Protein AF-A0A6F9BR87-F1 (afdb_monomer)

Solvent-accessible surface area (backbone atoms only — not comparable to full-atom values): 3808 Å² total; per-residue (Å²): 114,71,68,62,48,34,50,55,40,40,55,54,53,52,52,39,46,75,72,69,48,86,71,80,93,65,56,37,60,49,52,64,76,56,40,65,69,55,43,51,51,50,54,50,53,51,47,68,73,71,52,75,70,90,82,76,59,92,75,82,118

pLDDT: mean 90.65, std 13.1, range [57.44, 98.56]

Radius of gyration: 14.78 Å; Cα contacts (8 Å, |Δi|>4): 33; chains: 1; bounding box: 31×31×37 Å

Sequence (61 aa):
MRFHRLQNVQIALDFLRRRQVKLVNIRNDDITDGNPKLTLGLIWTIILHFQPSSSEDPTRD

Secondary structure (DSSP, 8-state):
-HHHHHHHHHHHHHHHHHTT---TT--HHHHHTT-HHHHHHHHHHHHHHHS--TT--TT--

Mean predicted aligned error: 5.85 Å

Foldseek 3Di:
DLVVQLVVQVVVVVVCVVVVQDQPPAHSCCVSVCVPVSVVVVVVSVCVSPPPDPPPPPPPD

Nearest PDB structures (foldseek):
  4z6g-assembly1_A  TM=9.642E-01  e=1.026E-04  Homo sapiens
  3f7p-assembly2_B  TM=8.761E-01  e=5.033E-05  Homo sapiens
  4q57-assembly1_B  TM=8.703E-01  e=1.419E-04  Mus musculus
  4q59-assembly2_B  TM=8.706E-01  e=1.723E-04  Homo sapiens
  1dxx-assembly1_A  TM=9.885E-01  e=3.273E-02  Homo sapiens

Structure (mmCIF, N/CA/C/O backbone):
data_AF-A0A6F9BR87-F1
#
_entry.id   AF-A0A6F9BR87-F1
#
loop_
_atom_site.group_PDB
_atom_site.id
_atom_site.type_symbol
_atom_site.label_atom_id
_atom_site.label_alt_id
_atom_site.label_comp_id
_atom_site.label_asym_id
_atom_site.label_entity_id
_atom_site.label_seq_id
_atom_site.pdbx_PDB_ins_code
_atom_site.Cartn_x
_atom_site.Cartn_y
_atom_site.Cartn_z
_atom_site.occupancy
_atom_site.B_iso_or_equiv
_atom_site.auth_seq_id
_atom_site.auth_comp_id
_atom_site.auth_asym_id
_atom_site.auth_atom_id
_atom_site.pdbx_PDB_model_num
ATOM 1 N N . MET A 1 1 ? 19.398 -1.818 -8.088 1.00 82.38 1 MET A N 1
ATOM 2 C CA . MET A 1 1 ? 18.703 -3.073 -8.464 1.00 82.38 1 MET A CA 1
ATOM 3 C C . MET A 1 1 ? 17.272 -3.070 -7.923 1.00 82.38 1 MET A C 1
ATOM 5 O O . MET A 1 1 ? 17.081 -2.597 -6.808 1.00 82.38 1 MET A O 1
ATOM 9 N N . ARG A 1 2 ? 16.273 -3.575 -8.675 1.00 92.06 2 ARG A N 1
ATOM 10 C CA . ARG A 1 2 ? 14.841 -3.622 -8.267 1.00 92.06 2 ARG A CA 1
ATOM 11 C C . ARG A 1 2 ? 14.625 -4.341 -6.929 1.00 92.06 2 ARG A C 1
ATOM 13 O O . ARG A 1 2 ? 13.806 -3.903 -6.132 1.00 92.06 2 ARG A O 1
ATOM 20 N N . PHE A 1 3 ? 15.432 -5.364 -6.658 1.00 96.06 3 PHE A N 1
ATOM 21 C CA . PHE A 1 3 ? 15.440 -6.110 -5.398 1.00 96.06 3 PHE A CA 1
ATOM 22 C C . PHE A 1 3 ? 15.588 -5.217 -4.152 1.00 96.06 3 PHE A C 1
ATOM 24 O O . PHE A 1 3 ? 14.819 -5.359 -3.209 1.00 96.06 3 PHE A O 1
ATOM 31 N N . HIS A 1 4 ? 16.494 -4.229 -4.167 1.00 97.50 4 HIS A N 1
ATOM 32 C CA . HIS A 1 4 ? 16.663 -3.319 -3.023 1.00 97.50 4 HIS A CA 1
ATOM 33 C C . HIS A 1 4 ? 15.414 -2.464 -2.777 1.00 97.50 4 HIS A C 1
ATOM 35 O O . HIS A 1 4 ? 15.057 -2.213 -1.632 1.00 97.50 4 HIS A O 1
ATOM 41 N N . ARG A 1 5 ? 14.714 -2.046 -3.842 1.00 97.56 5 ARG A N 1
ATOM 42 C CA . ARG A 1 5 ? 13.466 -1.281 -3.702 1.00 97.56 5 ARG A CA 1
ATOM 43 C C . ARG A 1 5 ? 12.352 -2.138 -3.105 1.00 97.56 5 ARG A C 1
ATOM 45 O O . ARG A 1 5 ? 11.716 -1.696 -2.156 1.00 97.56 5 ARG A O 1
ATOM 52 N N . LEU A 1 6 ? 12.194 -3.374 -3.587 1.00 98.38 6 LEU A N 1
ATOM 53 C CA . LEU A 1 6 ? 11.237 -4.336 -3.028 1.00 98.38 6 LEU A CA 1
ATOM 54 C C . LEU A 1 6 ? 11.482 -4.580 -1.536 1.00 98.38 6 LEU A C 1
ATOM 56 O O . LEU A 1 6 ? 10.527 -4.608 -0.762 1.00 98.38 6 LEU A O 1
ATOM 60 N N . GLN A 1 7 ? 12.749 -4.720 -1.132 1.00 98.44 7 GLN A N 1
ATOM 61 C CA . GLN A 1 7 ? 13.118 -4.925 0.267 1.00 98.44 7 GLN A CA 1
ATOM 62 C C . GLN A 1 7 ? 12.824 -3.687 1.123 1.00 98.44 7 GLN A C 1
ATOM 64 O O . GLN A 1 7 ? 12.247 -3.812 2.200 1.00 98.44 7 GLN A O 1
ATOM 69 N N . ASN A 1 8 ? 13.153 -2.489 0.634 1.00 98.38 8 ASN A N 1
ATOM 70 C CA . ASN A 1 8 ? 12.860 -1.240 1.342 1.00 98.38 8 ASN A CA 1
ATOM 71 C C . ASN A 1 8 ? 11.352 -1.052 1.557 1.00 98.38 8 ASN A C 1
ATOM 73 O O . ASN A 1 8 ? 10.919 -0.708 2.656 1.00 98.38 8 ASN A O 1
ATOM 77 N N . VAL A 1 9 ? 10.546 -1.327 0.527 1.00 98.44 9 VAL A N 1
ATOM 78 C CA . VAL A 1 9 ? 9.085 -1.279 0.641 1.00 98.44 9 VAL A CA 1
ATOM 79 C C . VAL A 1 9 ? 8.586 -2.350 1.609 1.00 98.44 9 VAL A C 1
ATOM 81 O O . VAL A 1 9 ? 7.749 -2.053 2.456 1.00 98.44 9 VAL A O 1
ATOM 84 N N . GLN A 1 10 ? 9.117 -3.574 1.546 1.00 98.56 10 GLN A N 1
ATOM 85 C CA . GLN A 1 10 ? 8.728 -4.649 2.459 1.00 98.56 10 GLN A CA 1
ATOM 86 C C . GLN A 1 10 ? 8.954 -4.263 3.927 1.00 98.56 10 GLN A C 1
ATOM 88 O O . GLN A 1 10 ? 8.048 -4.431 4.740 1.00 98.56 10 GLN A O 1
ATOM 93 N N . ILE A 1 11 ? 10.104 -3.663 4.252 1.00 98.56 11 ILE A N 1
ATOM 94 C CA . ILE A 1 11 ? 10.410 -3.170 5.605 1.00 98.56 11 ILE A CA 1
ATOM 95 C C . ILE A 1 11 ? 9.357 -2.155 6.074 1.00 98.56 11 ILE A C 1
ATOM 97 O O . ILE A 1 11 ? 8.892 -2.229 7.215 1.00 98.56 11 ILE A O 1
ATOM 101 N N . ALA A 1 12 ? 8.946 -1.232 5.198 1.00 98.38 12 ALA A N 1
ATOM 102 C CA . ALA A 1 12 ? 7.902 -0.261 5.508 1.00 98.38 12 ALA A CA 1
ATOM 103 C C . ALA A 1 12 ? 6.540 -0.938 5.745 1.00 98.38 12 ALA A C 1
ATOM 105 O O . ALA A 1 12 ? 5.877 -0.653 6.743 1.00 98.38 12 ALA A O 1
ATOM 106 N N . LEU A 1 13 ? 6.138 -1.878 4.882 1.00 98.44 13 LEU A N 1
ATOM 107 C CA . LEU A 1 13 ? 4.878 -2.611 5.049 1.00 98.44 13 LEU A CA 1
ATOM 108 C C . LEU A 1 13 ? 4.872 -3.450 6.338 1.00 98.44 13 LEU A C 1
ATOM 110 O O . LEU A 1 13 ? 3.868 -3.474 7.046 1.00 98.44 13 LEU A O 1
ATOM 114 N N . ASP A 1 14 ? 5.988 -4.087 6.696 1.00 98.44 14 ASP A N 1
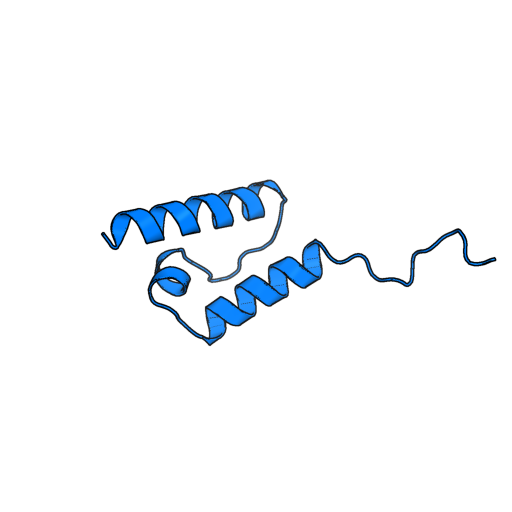ATOM 115 C CA . ASP A 1 14 ? 6.108 -4.867 7.935 1.00 98.44 14 ASP A CA 1
ATOM 116 C C . ASP A 1 14 ? 6.086 -3.995 9.189 1.00 98.44 14 ASP A C 1
ATOM 118 O O . ASP A 1 14 ? 5.538 -4.390 10.220 1.00 98.44 14 ASP A O 1
ATOM 122 N N . PHE A 1 15 ? 6.646 -2.788 9.126 1.00 98.31 15 PHE A N 1
ATOM 123 C CA . PHE A 1 15 ? 6.483 -1.805 10.194 1.00 98.31 15 PHE A CA 1
ATOM 124 C C . PHE A 1 15 ? 5.007 -1.437 10.404 1.00 98.31 15 PHE A C 1
ATOM 126 O O . PHE A 1 15 ? 4.529 -1.464 11.538 1.00 98.31 15 PHE A O 1
ATOM 133 N N . LEU A 1 16 ? 4.272 -1.159 9.325 1.00 98.00 16 LEU A N 1
ATOM 134 C CA . LEU A 1 16 ? 2.848 -0.820 9.396 1.00 98.00 16 LEU A CA 1
ATOM 135 C C . LEU A 1 16 ? 2.015 -1.987 9.952 1.00 98.00 16 LEU A C 1
ATOM 137 O O . LEU A 1 16 ? 1.198 -1.781 10.848 1.00 98.00 16 LEU A O 1
ATOM 141 N N . ARG A 1 17 ? 2.280 -3.2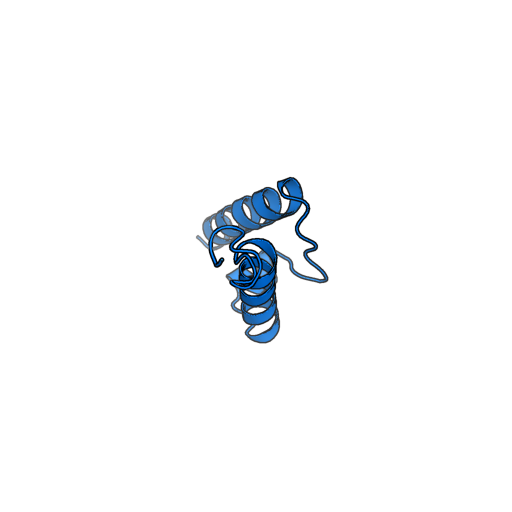29 9.522 1.00 97.31 17 ARG A N 1
ATOM 142 C CA . ARG A 1 17 ? 1.621 -4.426 10.084 1.00 97.31 17 ARG A CA 1
ATOM 143 C C . ARG A 1 17 ? 1.882 -4.582 11.581 1.00 97.31 17 ARG A C 1
ATOM 145 O O . ARG A 1 17 ? 0.952 -4.866 12.330 1.00 97.31 17 ARG A O 1
ATOM 152 N N . ARG A 1 18 ? 3.121 -4.351 12.037 1.00 98.06 18 ARG A N 1
ATOM 153 C CA . ARG A 1 18 ? 3.471 -4.380 13.472 1.00 98.06 18 ARG A CA 1
ATOM 154 C C . ARG A 1 18 ? 2.738 -3.310 14.284 1.00 98.06 18 ARG A C 1
ATOM 156 O O . ARG A 1 18 ? 2.455 -3.539 15.452 1.00 98.06 18 ARG A O 1
ATOM 163 N N . ARG A 1 19 ? 2.385 -2.181 13.664 1.00 96.44 19 ARG A N 1
ATOM 164 C CA . ARG A 1 19 ? 1.533 -1.127 14.246 1.00 96.44 19 ARG A CA 1
ATOM 165 C C . ARG A 1 19 ? 0.028 -1.415 14.129 1.00 96.44 19 ARG A C 1
ATOM 167 O O . ARG A 1 19 ? -0.779 -0.538 14.398 1.00 96.44 19 ARG A O 1
ATOM 174 N N . GLN A 1 20 ? -0.357 -2.629 13.729 1.00 95.44 20 GLN A N 1
ATOM 175 C CA . GLN A 1 20 ? -1.747 -3.043 13.501 1.00 95.44 20 GLN A CA 1
ATOM 176 C C . GLN A 1 20 ? -2.483 -2.241 12.411 1.00 95.44 20 GLN A C 1
ATOM 178 O O . GLN A 1 20 ? -3.713 -2.198 12.373 1.00 95.44 20 GLN A O 1
ATOM 183 N N . VAL A 1 21 ? -1.742 -1.655 11.468 1.00 96.75 21 VAL A N 1
ATOM 184 C CA . VAL A 1 21 ? -2.320 -1.022 10.279 1.00 96.75 21 VAL A CA 1
ATOM 185 C C . VAL A 1 21 ? -2.822 -2.101 9.317 1.00 96.75 21 VAL A C 1
ATOM 187 O O . VAL A 1 21 ? -2.073 -2.999 8.921 1.00 96.75 21 VAL A O 1
ATOM 190 N N . LYS A 1 22 ? -4.088 -2.010 8.897 1.00 93.25 22 LYS A N 1
ATOM 191 C CA . LYS A 1 22 ? -4.682 -2.940 7.924 1.00 93.25 22 LYS A CA 1
ATOM 192 C C . LYS A 1 22 ? -4.279 -2.564 6.496 1.00 93.25 22 LYS A C 1
ATOM 194 O O . LYS A 1 22 ? -4.796 -1.608 5.932 1.00 93.25 22 LYS A O 1
ATOM 199 N N . LEU A 1 23 ? -3.395 -3.358 5.897 1.00 95.56 23 LEU A N 1
ATOM 200 C CA . LEU A 1 23 ? -2.953 -3.208 4.507 1.00 95.56 23 LEU A CA 1
ATOM 201 C C . LEU A 1 23 ? -3.724 -4.170 3.590 1.00 95.56 23 LEU A C 1
ATOM 203 O O . LEU A 1 23 ? -3.275 -5.286 3.329 1.00 95.56 23 LEU A O 1
ATOM 207 N N . VAL A 1 24 ? -4.909 -3.767 3.129 1.00 93.12 24 VAL A N 1
ATOM 208 C CA . VAL A 1 24 ? -5.757 -4.613 2.272 1.00 93.12 24 VAL A CA 1
ATOM 209 C C . VAL A 1 24 ? -5.289 -4.523 0.822 1.00 93.12 24 VAL A C 1
ATOM 211 O O . VAL A 1 24 ? -5.318 -3.449 0.231 1.00 93.12 24 VAL A O 1
ATOM 214 N N . ASN A 1 25 ? -4.903 -5.664 0.241 1.00 94.06 25 ASN A N 1
ATOM 215 C CA . ASN A 1 25 ? -4.514 -5.784 -1.169 1.00 94.06 25 ASN A CA 1
ATOM 216 C C . ASN A 1 25 ? -3.339 -4.869 -1.587 1.00 94.06 25 ASN A C 1
ATOM 218 O O . ASN A 1 25 ? -3.314 -4.368 -2.706 1.00 94.06 25 ASN A O 1
ATOM 222 N N . ILE A 1 26 ? -2.386 -4.630 -0.677 1.00 97.25 26 ILE A N 1
ATOM 223 C CA . ILE A 1 26 ? -1.156 -3.874 -0.953 1.00 97.25 26 ILE A CA 1
ATOM 224 C C . ILE A 1 26 ? 0.046 -4.797 -0.757 1.00 97.25 26 ILE A C 1
ATOM 226 O O . ILE A 1 26 ? 0.307 -5.265 0.359 1.00 97.25 26 ILE A O 1
ATOM 230 N N . ARG A 1 27 ? 0.797 -5.032 -1.834 1.00 97.56 27 ARG A N 1
ATOM 231 C CA . ARG A 1 27 ? 2.062 -5.773 -1.831 1.00 97.56 27 ARG A CA 1
ATOM 232 C C . ARG A 1 27 ? 3.240 -4.844 -2.132 1.00 97.56 27 ARG A C 1
ATOM 234 O O . ARG A 1 27 ? 3.069 -3.686 -2.503 1.00 97.56 27 ARG A O 1
ATOM 241 N N . ASN A 1 28 ? 4.463 -5.323 -1.916 1.00 97.69 28 ASN A N 1
ATOM 242 C CA . ASN A 1 28 ? 5.662 -4.500 -2.090 1.00 97.69 28 ASN A CA 1
ATOM 243 C C . ASN A 1 28 ? 6.002 -4.222 -3.564 1.00 97.69 28 ASN A C 1
ATOM 245 O O . ASN A 1 28 ? 6.554 -3.164 -3.875 1.00 97.69 28 ASN A O 1
ATOM 249 N N . ASP A 1 29 ? 5.668 -5.143 -4.462 1.00 97.94 29 ASP A N 1
ATOM 250 C CA . ASP A 1 29 ? 5.784 -5.000 -5.911 1.00 97.94 29 ASP A CA 1
ATOM 251 C C . ASP A 1 29 ? 4.794 -3.976 -6.465 1.00 97.94 29 ASP A C 1
ATOM 253 O O . ASP A 1 29 ? 5.214 -3.127 -7.246 1.00 97.94 29 ASP A O 1
ATOM 257 N N . ASP A 1 30 ? 3.555 -3.938 -5.962 1.00 97.94 30 ASP A N 1
ATOM 258 C CA . ASP A 1 30 ? 2.566 -2.914 -6.339 1.00 97.94 30 ASP A CA 1
ATOM 259 C C . ASP A 1 30 ? 3.098 -1.484 -6.148 1.00 97.94 30 ASP A C 1
ATOM 261 O O . ASP A 1 30 ? 2.883 -0.607 -6.985 1.00 97.94 30 ASP A O 1
ATOM 265 N N . ILE A 1 31 ? 3.810 -1.246 -5.043 1.00 98.19 31 ILE A N 1
ATOM 266 C CA . ILE A 1 31 ? 4.388 0.064 -4.712 1.00 98.19 31 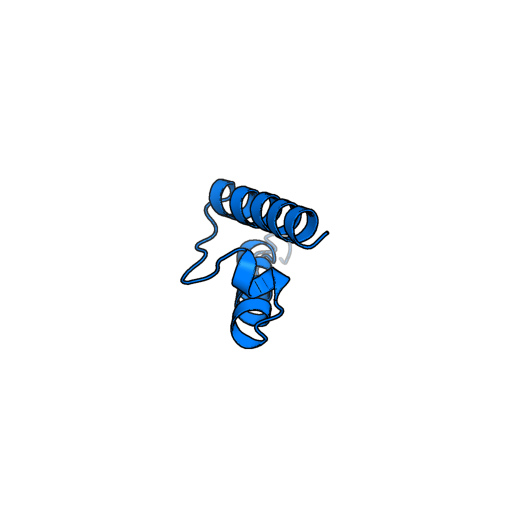ILE A CA 1
ATOM 267 C C . ILE A 1 31 ? 5.707 0.288 -5.454 1.00 98.19 31 ILE A C 1
ATOM 269 O O . ILE A 1 31 ? 5.968 1.385 -5.939 1.00 98.19 31 ILE A O 1
ATOM 273 N N . THR A 1 32 ? 6.546 -0.745 -5.565 1.00 98.00 32 THR A N 1
ATOM 274 C CA . THR A 1 32 ? 7.847 -0.643 -6.246 1.00 98.00 32 THR A CA 1
ATOM 275 C C . THR A 1 32 ? 7.694 -0.376 -7.741 1.00 98.00 32 THR A C 1
ATOM 277 O O . THR A 1 32 ? 8.516 0.343 -8.314 1.00 98.00 32 THR A O 1
ATOM 280 N N . ASP A 1 33 ? 6.663 -0.950 -8.358 1.00 97.19 33 ASP A N 1
ATOM 281 C CA . ASP A 1 33 ? 6.357 -0.793 -9.778 1.00 97.19 33 ASP A CA 1
ATOM 282 C C . ASP A 1 33 ? 5.385 0.380 -10.037 1.00 97.19 3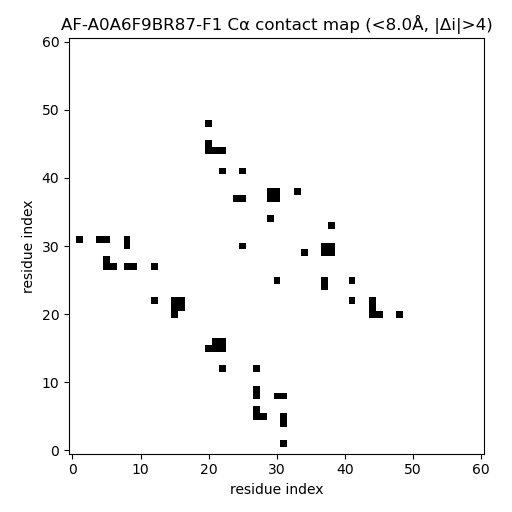3 ASP A C 1
ATOM 284 O O . ASP A 1 33 ? 5.112 0.715 -11.186 1.00 97.19 33 ASP A O 1
ATOM 288 N N . GLY A 1 34 ? 4.923 1.060 -8.978 1.00 95.69 34 GLY A N 1
ATOM 289 C CA . GLY A 1 34 ? 4.245 2.353 -9.070 1.00 95.69 34 GLY A CA 1
ATOM 290 C C . GLY A 1 34 ? 2.764 2.289 -9.434 1.00 95.69 34 GLY A C 1
ATOM 291 O O . GLY A 1 34 ? 2.275 3.189 -10.113 1.00 95.69 34 GLY A O 1
ATOM 292 N N . ASN A 1 35 ? 2.025 1.267 -8.986 1.00 98.06 35 ASN A N 1
ATOM 293 C CA . ASN A 1 35 ? 0.572 1.210 -9.158 1.00 98.06 3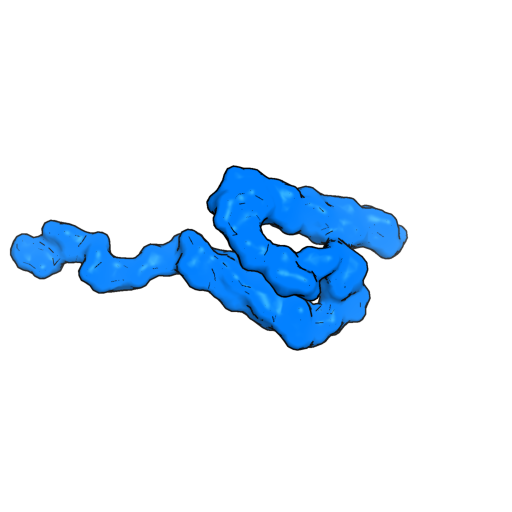5 ASN A CA 1
ATOM 294 C C . ASN A 1 35 ? -0.084 2.444 -8.497 1.00 98.06 35 ASN A C 1
ATOM 296 O O . ASN A 1 35 ? -0.081 2.534 -7.262 1.00 98.06 35 ASN A O 1
ATOM 300 N N . PRO A 1 36 ? -0.676 3.386 -9.260 1.00 97.62 36 PRO A N 1
ATOM 301 C CA . PRO A 1 36 ? -1.110 4.666 -8.697 1.00 97.62 36 PRO A CA 1
ATOM 302 C C . PRO A 1 36 ? -2.216 4.512 -7.651 1.00 97.62 36 PRO A C 1
ATOM 304 O O . PRO A 1 36 ? -2.178 5.149 -6.600 1.00 97.62 36 PRO A O 1
ATOM 307 N N . LYS A 1 37 ? -3.177 3.613 -7.901 1.00 97.56 37 LYS A N 1
ATOM 308 C CA . LYS A 1 37 ? -4.309 3.362 -7.000 1.00 97.56 37 LYS A CA 1
ATOM 309 C C . LYS A 1 37 ? -3.838 2.794 -5.663 1.00 97.56 37 LYS A C 1
ATOM 311 O O . LYS A 1 37 ? -4.266 3.265 -4.613 1.00 97.56 37 LYS A O 1
ATOM 316 N N . LEU A 1 38 ? -2.962 1.790 -5.699 1.00 98.06 38 LEU A N 1
ATOM 317 C CA . LEU A 1 38 ? -2.462 1.144 -4.482 1.00 98.06 38 LEU A CA 1
ATOM 318 C C . LEU A 1 38 ? -1.461 2.027 -3.733 1.00 98.06 38 LEU A C 1
ATOM 320 O O . LEU A 1 38 ? -1.463 2.034 -2.505 1.00 98.06 38 LEU A O 1
ATOM 324 N N . THR A 1 39 ? -0.683 2.841 -4.450 1.00 98.19 39 THR A N 1
ATOM 325 C CA . THR A 1 39 ? 0.201 3.846 -3.842 1.00 98.19 39 THR A CA 1
ATOM 326 C C . THR A 1 39 ? -0.604 4.893 -3.076 1.00 98.19 39 THR A C 1
ATOM 328 O O . THR A 1 39 ? -0.330 5.137 -1.903 1.00 98.19 39 THR A O 1
ATOM 331 N N . LEU A 1 40 ? -1.648 5.461 -3.689 1.00 97.94 40 LEU A N 1
ATOM 332 C CA . LEU A 1 40 ? -2.543 6.397 -3.001 1.00 97.94 40 LEU A CA 1
ATOM 333 C C . LEU A 1 40 ? -3.268 5.728 -1.826 1.00 97.94 40 LEU A C 1
ATOM 335 O O . LEU A 1 40 ? -3.358 6.321 -0.754 1.00 97.94 40 LEU A O 1
ATOM 339 N N . GLY A 1 41 ? -3.722 4.481 -1.991 1.00 97.31 41 GLY A N 1
A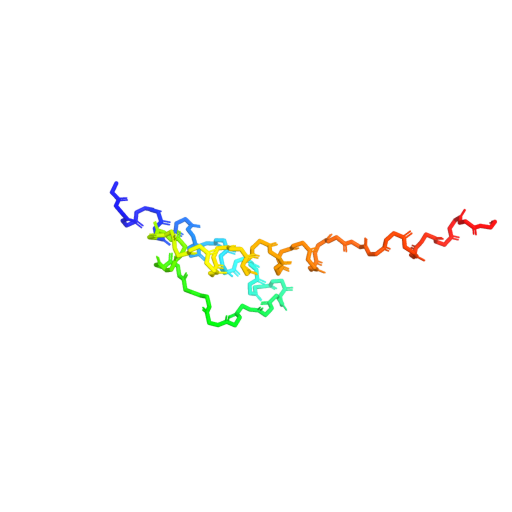TOM 340 C CA . GLY A 1 41 ? -4.335 3.702 -0.912 1.00 97.31 41 GLY A CA 1
ATOM 341 C C . GLY A 1 41 ? -3.400 3.482 0.283 1.00 97.31 41 GLY A C 1
ATOM 342 O O . GLY A 1 41 ? -3.833 3.600 1.431 1.00 97.31 41 GLY A O 1
ATOM 343 N N . LEU A 1 42 ? -2.111 3.228 0.034 1.00 97.94 42 LEU A N 1
ATOM 344 C CA . LEU A 1 42 ? -1.099 3.098 1.083 1.00 97.94 42 LEU A CA 1
ATOM 345 C C . LEU A 1 42 ? -0.911 4.412 1.847 1.00 97.94 42 LEU A C 1
ATOM 347 O O . LEU A 1 42 ? -0.983 4.415 3.074 1.00 97.94 42 LEU A O 1
ATOM 351 N N . ILE A 1 43 ? -0.703 5.522 1.134 1.00 97.31 43 ILE A N 1
ATOM 352 C CA . ILE A 1 43 ? -0.512 6.841 1.754 1.00 97.31 43 ILE A CA 1
ATOM 353 C C . ILE A 1 43 ? -1.749 7.250 2.555 1.00 97.31 43 ILE A C 1
ATOM 355 O O . ILE A 1 43 ? -1.623 7.674 3.701 1.00 97.31 43 ILE A O 1
ATOM 359 N N . TRP A 1 44 ? -2.944 7.047 2.000 1.00 95.56 44 TRP A N 1
ATOM 360 C CA . TRP A 1 44 ? -4.203 7.291 2.699 1.00 95.56 44 TRP A CA 1
ATOM 361 C C . TRP A 1 44 ? -4.304 6.498 4.005 1.00 95.56 44 TRP A C 1
ATOM 363 O O . TRP A 1 44 ? -4.639 7.051 5.049 1.00 95.56 44 TRP A O 1
ATOM 373 N N . THR A 1 45 ? -3.959 5.210 3.964 1.00 95.31 45 THR A N 1
ATOM 374 C CA . THR A 1 45 ? -3.989 4.343 5.149 1.00 95.31 45 THR A CA 1
ATOM 375 C C . THR A 1 45 ? -3.008 4.820 6.227 1.00 95.31 45 THR A C 1
ATOM 377 O O . THR A 1 45 ? -3.328 4.767 7.413 1.00 95.31 45 THR A O 1
ATOM 380 N N . ILE A 1 46 ? -1.828 5.314 5.833 1.00 95.94 46 ILE A N 1
ATOM 381 C CA . ILE A 1 46 ? -0.845 5.903 6.755 1.00 95.94 46 ILE A CA 1
ATOM 382 C C . IL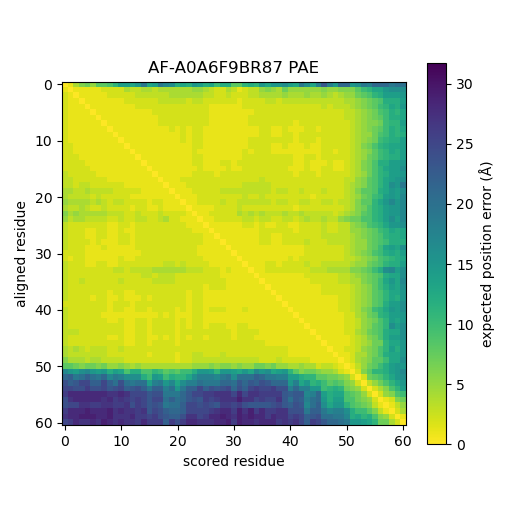E A 1 46 ? -1.413 7.172 7.399 1.00 95.94 46 ILE A C 1
ATOM 384 O O . ILE A 1 46 ? -1.365 7.299 8.620 1.00 95.94 46 ILE A O 1
ATOM 388 N N . ILE A 1 47 ? -1.985 8.080 6.604 1.00 94.44 47 ILE A N 1
ATOM 389 C CA . ILE A 1 47 ? -2.594 9.317 7.113 1.00 94.44 47 ILE A CA 1
ATOM 390 C C . ILE A 1 47 ? -3.688 8.984 8.129 1.00 94.44 47 ILE A C 1
ATOM 392 O O . ILE A 1 47 ? -3.630 9.459 9.256 1.00 94.44 47 ILE A O 1
ATOM 396 N N . LEU A 1 48 ? -4.629 8.109 7.767 1.00 91.56 48 LEU A N 1
ATOM 397 C CA . LEU A 1 48 ? -5.752 7.739 8.630 1.00 91.56 48 LEU A CA 1
ATOM 398 C C . LEU A 1 48 ? -5.308 7.127 9.967 1.00 91.56 48 LEU A C 1
ATOM 400 O O . LEU A 1 48 ? -5.980 7.307 10.976 1.00 91.56 48 LEU A O 1
ATOM 404 N N . HIS A 1 49 ? -4.200 6.384 9.981 1.00 91.81 49 HIS A N 1
ATOM 405 C CA . HIS A 1 49 ? -3.715 5.731 11.194 1.00 91.81 49 HIS A CA 1
ATOM 406 C C . HIS A 1 49 ? -2.896 6.656 12.103 1.00 91.81 49 HIS A C 1
ATOM 408 O O . HIS A 1 49 ? -2.936 6.499 13.319 1.00 91.81 49 HIS A O 1
ATOM 414 N N . PHE A 1 50 ? -2.115 7.578 11.533 1.00 91.50 50 PHE A N 1
ATOM 415 C CA . PHE A 1 50 ? -1.155 8.384 12.297 1.00 91.50 50 PHE A CA 1
ATOM 416 C C . PHE A 1 50 ? -1.575 9.832 12.513 1.00 91.50 50 PHE A C 1
ATOM 418 O O . PHE A 1 50 ? -0.985 10.492 13.366 1.00 91.50 50 PHE A O 1
ATOM 425 N N . GLN A 1 51 ? -2.545 10.344 11.759 1.00 88.56 51 GLN A N 1
ATOM 426 C CA . GLN A 1 51 ? -3.071 11.681 11.976 1.00 88.56 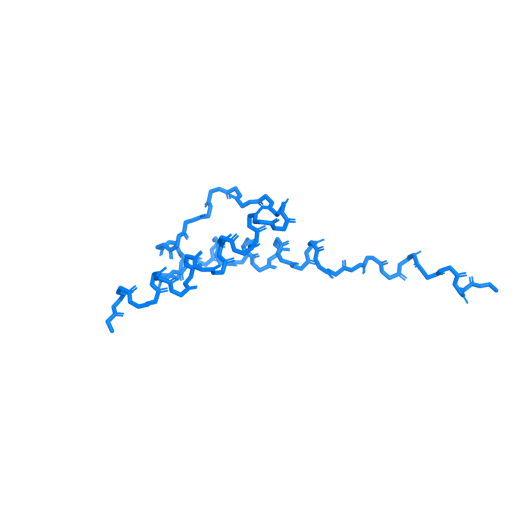51 GLN A CA 1
ATOM 427 C C . GLN A 1 51 ? -4.205 11.605 13.008 1.00 88.56 51 GLN A C 1
ATOM 429 O O . GLN A 1 51 ? -5.295 11.143 12.662 1.00 88.56 51 GLN A O 1
ATOM 434 N N . PRO A 1 52 ? -3.992 12.041 14.264 1.00 70.31 52 PRO A N 1
ATOM 435 C CA . PRO A 1 52 ? -5.087 12.173 15.212 1.00 70.31 52 PRO A CA 1
ATOM 436 C C . PRO A 1 52 ? -6.101 13.178 14.663 1.00 70.31 52 PRO A C 1
ATOM 438 O O . PRO A 1 52 ? -5.734 14.222 14.112 1.00 70.31 52 PRO A O 1
ATOM 441 N N . SER A 1 53 ? -7.388 12.865 14.802 1.00 67.44 53 SER A N 1
ATOM 442 C CA . SER A 1 53 ? -8.439 13.842 14.557 1.00 67.44 53 SER A CA 1
ATOM 443 C C . SER A 1 53 ? -8.206 15.011 15.504 1.00 67.44 53 SER A C 1
ATOM 445 O O . SER A 1 53 ? -8.234 14.838 16.719 1.00 67.44 53 SER A O 1
ATOM 447 N N . SER A 1 54 ? -7.995 16.206 14.958 1.00 60.41 54 SER A N 1
ATOM 448 C CA . SER A 1 54 ? -7.771 17.458 15.698 1.00 60.41 54 SER A CA 1
ATOM 449 C C . SER A 1 54 ? -8.956 17.886 16.591 1.00 60.41 54 SER A C 1
ATOM 451 O O . SER A 1 54 ? -9.037 19.039 17.003 1.00 60.41 54 SER A O 1
ATOM 453 N N . SER A 1 55 ? -9.910 16.985 16.832 1.00 58.56 55 SER A N 1
ATOM 454 C CA . SER A 1 55 ? -11.112 17.146 17.642 1.00 58.56 55 SER A CA 1
ATOM 455 C C . SER A 1 55 ? -11.000 16.537 19.044 1.00 58.56 55 SER A C 1
ATOM 457 O O . SER A 1 55 ? -11.919 16.721 19.830 1.00 58.56 55 SER A O 1
ATOM 459 N N . GLU A 1 56 ? -9.910 15.841 19.380 1.00 59.59 56 GLU A N 1
ATOM 460 C CA . GLU A 1 56 ? -9.622 15.371 20.748 1.00 59.59 56 GLU A CA 1
ATOM 461 C C . GLU A 1 56 ? -8.474 16.181 21.371 1.00 59.59 56 GLU A C 1
ATOM 463 O O . GLU A 1 56 ? -7.487 15.623 21.840 1.00 59.59 56 GLU A O 1
ATOM 468 N N . ASP A 1 57 ? -8.582 17.512 21.347 1.00 60.94 5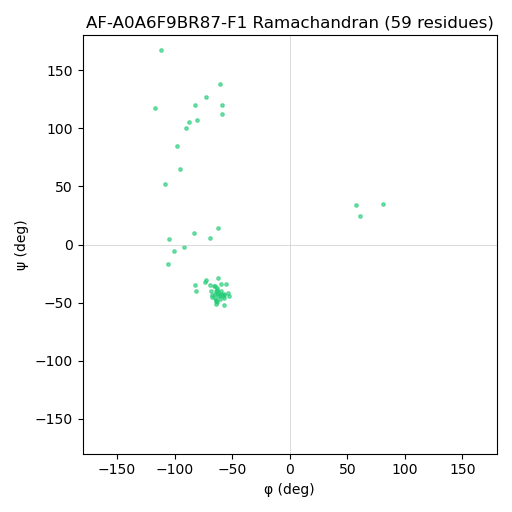7 ASP A N 1
ATOM 469 C CA . ASP A 1 57 ? -7.784 18.372 22.228 1.00 60.94 57 ASP A CA 1
ATOM 470 C C . ASP A 1 57 ? -8.584 18.575 23.529 1.00 60.94 57 ASP A C 1
ATOM 472 O O . ASP A 1 57 ? -9.494 19.408 23.553 1.00 60.94 57 ASP A O 1
ATOM 476 N N . PRO A 1 58 ? -8.288 17.849 24.627 1.00 61.06 58 PRO A N 1
ATOM 477 C CA . PRO A 1 58 ? -8.953 18.040 25.922 1.00 61.06 58 PRO A CA 1
ATOM 478 C C . PRO A 1 58 ? -8.594 19.377 26.602 1.00 61.06 58 PRO A C 1
ATOM 480 O O . PRO A 1 58 ? -8.960 19.601 27.749 1.00 61.06 58 PRO A O 1
ATOM 483 N N . THR A 1 59 ? -7.846 20.248 25.921 1.00 66.50 59 THR A N 1
ATOM 484 C CA . THR A 1 59 ? -7.388 21.569 26.375 1.00 66.50 59 THR A CA 1
ATOM 485 C C . THR A 1 59 ? -8.149 22.730 25.728 1.00 66.50 59 THR A C 1
ATOM 487 O O . THR A 1 59 ? -7.797 23.887 25.955 1.00 66.50 59 THR A O 1
ATOM 490 N N . ARG A 1 60 ? -9.182 22.454 24.917 1.00 57.56 60 ARG A N 1
ATOM 491 C CA . ARG A 1 60 ? -10.119 23.470 24.411 1.00 57.56 60 ARG A CA 1
ATOM 492 C C . ARG A 1 60 ? -11.363 23.529 25.295 1.00 57.56 60 ARG A C 1
ATOM 494 O O . ARG A 1 60 ? -12.431 23.167 24.830 1.00 57.56 60 ARG A O 1
ATOM 501 N N . ASP A 1 61 ? -11.167 23.944 26.541 1.00 57.44 61 ASP A N 1
ATOM 502 C CA . ASP A 1 61 ? -12.115 24.653 27.416 1.00 57.44 61 ASP A CA 1
ATOM 503 C C . ASP A 1 61 ? -11.328 25.256 28.593 1.00 57.44 61 ASP A C 1
ATOM 505 O O . ASP A 1 61 ? -10.502 24.526 29.192 1.00 57.44 61 ASP A O 1
#